Protein AF-A0A534ADI4-F1 (afdb_monomer_lite)

Structure (mmCIF, N/CA/C/O backbone):
data_AF-A0A534ADI4-F1
#
_entry.id   AF-A0A534ADI4-F1
#
loop_
_atom_site.group_PDB
_atom_site.id
_atom_site.type_symbol
_atom_site.label_atom_id
_atom_site.label_alt_id
_atom_site.label_comp_id
_atom_site.label_asym_id
_atom_site.label_entity_id
_atom_site.label_seq_id
_atom_site.pdbx_PDB_ins_code
_atom_site.Cartn_x
_atom_site.Cartn_y
_atom_site.Cartn_z
_atom_site.occupancy
_atom_site.B_iso_or_equiv
_atom_site.auth_seq_id
_atom_site.auth_comp_id
_atom_site.auth_asym_id
_atom_site.auth_atom_id
_atom_site.pdbx_PDB_model_num
ATOM 1 N N . MET A 1 1 ? 36.100 1.102 -9.308 1.00 55.00 1 MET A N 1
ATOM 2 C CA . MET A 1 1 ? 34.768 0.767 -8.754 1.00 55.00 1 MET A CA 1
ATOM 3 C C . MET A 1 1 ? 34.349 -0.577 -9.332 1.00 55.00 1 MET A C 1
ATOM 5 O O . MET A 1 1 ? 34.491 -0.755 -10.533 1.00 55.00 1 MET A O 1
ATOM 9 N N . HIS A 1 2 ? 33.957 -1.538 -8.489 1.00 55.28 2 HIS A N 1
ATOM 10 C CA . HIS A 1 2 ? 33.655 -2.916 -8.904 1.00 55.28 2 HIS A CA 1
ATOM 11 C C . HIS A 1 2 ? 32.542 -2.931 -9.976 1.00 55.28 2 HIS A C 1
ATOM 13 O O . HIS A 1 2 ? 31.502 -2.314 -9.740 1.00 55.28 2 HIS A O 1
ATOM 19 N N . PRO A 1 3 ? 32.697 -3.642 -11.110 1.00 66.69 3 PRO A N 1
ATOM 20 C CA . PRO A 1 3 ? 31.718 -3.662 -12.211 1.00 66.69 3 PRO A CA 1
ATOM 21 C C . PRO A 1 3 ? 30.308 -4.112 -11.784 1.00 66.69 3 PRO A C 1
ATOM 23 O O . PRO A 1 3 ? 29.324 -3.762 -12.426 1.00 66.69 3 PRO A O 1
ATOM 26 N N . GLN A 1 4 ? 30.196 -4.814 -10.654 1.00 68.38 4 GLN A N 1
ATOM 27 C CA . GLN A 1 4 ? 28.926 -5.232 -10.057 1.00 68.38 4 GLN A CA 1
ATOM 28 C C . GLN A 1 4 ? 28.083 -4.059 -9.527 1.00 68.38 4 GLN A C 1
ATOM 30 O O . GLN A 1 4 ? 26.862 -4.086 -9.639 1.00 68.38 4 GLN A O 1
ATOM 35 N N . VAL A 1 5 ? 28.712 -2.996 -9.011 1.00 73.06 5 VAL A N 1
ATOM 36 C CA . VAL A 1 5 ? 27.987 -1.827 -8.479 1.00 73.06 5 VAL A CA 1
ATOM 37 C C . VAL A 1 5 ? 27.304 -1.052 -9.607 1.00 73.06 5 VAL A C 1
ATOM 39 O O . VAL A 1 5 ? 26.170 -0.613 -9.454 1.00 73.06 5 VAL A O 1
ATOM 42 N N . MET A 1 6 ? 27.957 -0.938 -10.768 1.00 71.88 6 MET A N 1
ATOM 43 C CA . MET A 1 6 ? 27.394 -0.235 -11.925 1.00 71.88 6 MET A CA 1
ATOM 44 C C . MET A 1 6 ? 26.158 -0.957 -12.495 1.00 71.88 6 MET A C 1
ATOM 46 O O . MET A 1 6 ? 25.227 -0.304 -12.954 1.00 71.88 6 MET A O 1
ATOM 50 N N . HIS A 1 7 ? 26.113 -2.291 -12.399 1.00 73.12 7 HIS A N 1
ATOM 51 C CA . HIS A 1 7 ? 24.952 -3.097 -12.790 1.00 73.12 7 HIS A CA 1
ATOM 52 C C . HIS A 1 7 ? 23.781 -2.979 -11.797 1.00 73.12 7 HIS A C 1
ATOM 54 O O . HIS A 1 7 ? 22.626 -2.932 -12.202 1.00 73.12 7 HIS A O 1
ATOM 60 N N . SER A 1 8 ? 24.040 -2.886 -10.490 1.00 76.88 8 SER A N 1
ATOM 61 C CA . SER A 1 8 ? 22.960 -2.640 -9.518 1.00 76.88 8 SER A CA 1
ATOM 62 C C . SER A 1 8 ? 22.345 -1.245 -9.672 1.00 76.88 8 SER A C 1
ATOM 64 O O . SER A 1 8 ? 21.158 -1.052 -9.435 1.00 76.88 8 SER A O 1
ATOM 66 N N . LEU A 1 9 ? 23.142 -0.259 -10.090 1.00 80.62 9 LEU A N 1
ATOM 67 C CA . LEU A 1 9 ? 22.653 1.097 -10.338 1.00 80.62 9 LEU A CA 1
ATOM 68 C C . LEU A 1 9 ? 21.850 1.209 -11.643 1.00 80.62 9 LEU A C 1
ATOM 70 O O . LEU A 1 9 ? 20.979 2.071 -11.732 1.00 80.62 9 LEU A O 1
ATOM 74 N N . SER A 1 10 ? 22.076 0.334 -12.630 1.00 82.38 10 SER A N 1
ATOM 75 C CA . SER A 1 10 ? 21.275 0.325 -13.862 1.00 82.38 10 SER A CA 1
ATOM 76 C C . SER A 1 10 ? 19.871 -0.256 -13.666 1.00 82.38 10 SER A C 1
ATOM 78 O O . SER A 1 10 ? 18.967 0.087 -14.424 1.00 82.38 10 SER A O 1
ATOM 80 N N . THR A 1 11 ? 19.651 -1.079 -12.634 1.00 85.69 11 THR A N 1
ATOM 81 C CA . THR A 1 11 ? 18.321 -1.608 -12.275 1.00 85.69 11 THR A CA 1
ATOM 82 C C . THR A 1 11 ? 17.561 -0.724 -11.283 1.00 85.69 11 THR A C 1
ATOM 84 O O . THR A 1 11 ? 16.375 -0.958 -11.037 1.00 85.69 11 THR A O 1
ATOM 87 N N . LEU A 1 12 ? 18.198 0.329 -10.758 1.00 89.81 12 LEU A N 1
ATOM 88 C CA . LEU A 1 12 ? 17.588 1.286 -9.833 1.00 89.81 12 LEU A CA 1
ATOM 89 C C . LEU A 1 12 ? 16.277 1.906 -10.361 1.00 89.81 12 LEU A C 1
ATOM 91 O O . LEU A 1 12 ? 15.326 1.985 -9.582 1.00 89.81 12 LEU A O 1
ATOM 95 N N . PRO A 1 13 ? 16.152 2.301 -11.648 1.00 90.62 13 PRO A N 1
ATOM 96 C CA . PRO A 1 13 ? 14.887 2.816 -12.172 1.00 90.62 13 PRO A CA 1
ATOM 97 C C . PRO A 1 13 ? 13.747 1.797 -12.071 1.00 90.62 13 PRO A C 1
ATOM 99 O O . PRO A 1 13 ? 12.656 2.148 -11.630 1.00 90.62 13 PRO A O 1
ATOM 102 N N . ASN A 1 14 ? 14.008 0.524 -12.390 1.00 89.75 14 ASN A N 1
ATOM 103 C CA . ASN A 1 14 ? 13.004 -0.537 -12.279 1.00 89.75 14 ASN A CA 1
ATOM 104 C C . ASN A 1 14 ? 12.573 -0.735 -10.823 1.00 89.75 14 ASN A C 1
ATOM 106 O O . ASN A 1 14 ? 11.379 -0.826 -10.544 1.00 89.75 14 ASN A O 1
ATOM 110 N N . PHE A 1 15 ? 13.529 -0.744 -9.888 1.00 90.25 15 PHE A N 1
ATOM 111 C CA . PHE A 1 15 ? 13.220 -0.797 -8.460 1.00 90.25 15 PHE A CA 1
ATOM 112 C C . PHE A 1 15 ? 12.293 0.354 -8.042 1.00 90.25 15 PHE A C 1
ATOM 114 O O . PHE A 1 15 ? 11.277 0.112 -7.396 1.00 90.25 15 PHE A O 1
ATOM 121 N N . LEU A 1 16 ? 12.596 1.590 -8.454 1.00 94.50 16 LEU A N 1
ATOM 122 C CA . LEU A 1 16 ? 11.766 2.755 -8.139 1.00 94.50 16 LEU A CA 1
ATOM 123 C C . LEU A 1 16 ? 10.360 2.656 -8.742 1.00 94.50 16 LEU A C 1
ATOM 125 O O . LEU A 1 16 ? 9.401 3.067 -8.094 1.00 94.50 16 LEU A O 1
ATOM 129 N N . MET A 1 17 ? 10.212 2.085 -9.941 1.00 94.19 17 MET A N 1
ATOM 130 C CA . MET A 1 17 ? 8.900 1.867 -10.563 1.00 94.19 17 MET A CA 1
ATOM 131 C C . MET A 1 17 ? 8.054 0.857 -9.780 1.00 94.19 17 MET A C 1
ATOM 133 O O . MET A 1 17 ? 6.895 1.145 -9.475 1.00 94.19 17 MET A O 1
ATOM 137 N N . TYR A 1 18 ? 8.622 -0.293 -9.400 1.00 93.69 18 TYR A N 1
ATOM 138 C CA . TYR A 1 18 ? 7.915 -1.275 -8.568 1.00 93.69 18 TYR A CA 1
ATOM 139 C C . TYR A 1 18 ? 7.638 -0.743 -7.159 1.00 93.69 18 TYR A C 1
ATOM 141 O O . TYR A 1 18 ? 6.565 -0.984 -6.613 1.00 93.69 18 TYR A O 1
ATOM 149 N N . PHE A 1 19 ? 8.556 0.037 -6.587 1.00 94.88 19 PHE A N 1
ATOM 150 C CA . PHE A 1 19 ? 8.346 0.693 -5.300 1.00 94.88 19 PHE A CA 1
ATOM 151 C C . PHE A 1 19 ? 7.206 1.719 -5.364 1.00 94.88 19 PHE A C 1
ATOM 153 O O . PHE A 1 19 ? 6.324 1.714 -4.508 1.00 94.88 19 PHE A O 1
ATOM 160 N N . ALA A 1 20 ? 7.163 2.553 -6.407 1.00 96.50 20 ALA A N 1
ATOM 161 C CA . ALA A 1 20 ? 6.069 3.496 -6.629 1.00 96.50 20 ALA A CA 1
ATOM 162 C C . ALA A 1 20 ? 4.724 2.778 -6.830 1.00 96.50 20 ALA A C 1
ATOM 164 O O . ALA A 1 20 ? 3.715 3.203 -6.268 1.00 96.50 20 ALA A O 1
ATOM 165 N N . MET A 1 21 ? 4.712 1.663 -7.569 1.00 96.12 21 MET A N 1
ATOM 166 C CA . MET A 1 21 ? 3.532 0.807 -7.723 1.00 96.12 21 MET A CA 1
ATOM 167 C C . MET A 1 21 ? 3.060 0.257 -6.372 1.00 96.12 21 MET A C 1
ATOM 169 O O . MET A 1 21 ? 1.875 0.336 -6.050 1.00 96.12 21 MET A O 1
ATOM 173 N N . ALA A 1 22 ? 3.988 -0.246 -5.556 1.00 96.12 22 ALA A N 1
ATOM 174 C CA . ALA A 1 22 ? 3.684 -0.767 -4.230 1.00 96.12 22 ALA A CA 1
ATOM 175 C C . ALA A 1 22 ? 3.076 0.313 -3.323 1.00 96.12 22 ALA A C 1
ATOM 177 O O . ALA A 1 22 ? 2.075 0.061 -2.651 1.00 96.12 22 ALA A O 1
ATOM 178 N N . LEU A 1 23 ? 3.634 1.530 -3.341 1.00 96.81 23 LEU A N 1
ATOM 179 C CA . LEU A 1 23 ? 3.091 2.675 -2.609 1.00 96.81 23 LEU A CA 1
ATOM 180 C C . LEU A 1 23 ? 1.689 3.053 -3.095 1.00 96.81 23 LEU A C 1
ATOM 182 O O . LEU A 1 23 ? 0.806 3.276 -2.269 1.00 96.81 23 LEU A O 1
ATOM 186 N N . ALA A 1 24 ? 1.466 3.093 -4.411 1.00 97.50 24 ALA A N 1
ATOM 187 C CA . ALA A 1 24 ? 0.164 3.415 -4.988 1.00 97.50 24 ALA A CA 1
ATOM 188 C C . ALA A 1 24 ? -0.905 2.383 -4.593 1.00 97.50 24 ALA A C 1
ATOM 190 O O . ALA A 1 24 ? -1.982 2.760 -4.132 1.00 97.50 24 ALA A O 1
ATOM 191 N N . LEU A 1 25 ? -0.594 1.089 -4.704 1.00 97.00 25 LEU A N 1
ATOM 192 C CA . LEU A 1 25 ? -1.497 0.002 -4.319 1.00 97.00 25 LEU A CA 1
ATOM 193 C C . LEU A 1 25 ? -1.752 -0.041 -2.810 1.00 97.00 25 LEU A C 1
ATOM 195 O O . LEU A 1 25 ? -2.884 -0.257 -2.387 1.00 97.00 25 LEU A O 1
ATOM 199 N N . THR A 1 26 ? -0.731 0.224 -1.995 1.00 96.69 26 THR A N 1
ATOM 200 C CA . THR A 1 26 ? -0.880 0.330 -0.535 1.00 96.69 26 THR A CA 1
ATOM 201 C C . THR A 1 26 ? -1.745 1.525 -0.155 1.00 96.69 26 THR A C 1
ATOM 203 O O . THR A 1 26 ? -2.645 1.391 0.670 1.00 96.69 26 THR A O 1
ATOM 206 N N . GLY A 1 27 ? -1.540 2.680 -0.791 1.00 95.62 27 GLY A N 1
ATOM 207 C CA . GLY A 1 27 ? -2.397 3.850 -0.614 1.00 95.62 27 GLY A CA 1
ATOM 208 C C . GLY A 1 27 ? -3.844 3.570 -1.022 1.00 95.62 27 GLY A C 1
ATOM 209 O O . GLY A 1 27 ? -4.765 3.925 -0.290 1.00 95.62 27 GLY A O 1
ATOM 210 N N . LEU A 1 28 ? -4.051 2.869 -2.140 1.00 96.25 28 LEU A N 1
ATOM 211 C CA . LEU A 1 28 ? -5.378 2.447 -2.584 1.00 96.25 28 LEU A CA 1
ATOM 212 C C . LEU A 1 28 ? -6.039 1.502 -1.573 1.00 96.25 28 LEU A C 1
ATOM 214 O O . LEU A 1 28 ? -7.196 1.715 -1.217 1.00 96.25 28 LEU A O 1
ATOM 218 N N . PHE A 1 29 ? -5.305 0.507 -1.067 1.00 94.88 29 PHE A N 1
ATOM 219 C CA . PHE A 1 29 ? -5.788 -0.380 -0.010 1.00 94.88 29 PHE A CA 1
ATOM 220 C C . PHE A 1 29 ? -6.193 0.408 1.237 1.00 94.88 29 PHE A C 1
ATOM 222 O O . PHE A 1 29 ? -7.276 0.178 1.762 1.00 94.88 29 PHE A O 1
ATOM 229 N N . LEU A 1 30 ? -5.380 1.373 1.677 1.00 92.25 30 LEU A N 1
ATOM 230 C CA . LEU A 1 30 ? -5.701 2.221 2.827 1.00 92.25 30 LEU A CA 1
ATOM 231 C C . LEU A 1 30 ? -6.981 3.032 2.613 1.00 92.25 30 LEU A C 1
ATOM 233 O O . LEU A 1 30 ? -7.810 3.101 3.517 1.00 92.25 30 LEU A O 1
ATOM 237 N N . VAL A 1 31 ? -7.171 3.617 1.426 1.00 91.94 31 VAL A N 1
ATOM 238 C CA . VAL A 1 31 ? -8.407 4.340 1.093 1.00 91.94 31 VAL A CA 1
ATOM 239 C C . VAL A 1 31 ? -9.606 3.399 1.153 1.00 91.94 31 VAL A C 1
ATOM 241 O O . VAL A 1 31 ? -10.582 3.713 1.827 1.00 91.94 31 VAL A O 1
ATOM 244 N N . VAL A 1 32 ? -9.525 2.230 0.510 1.00 91.69 32 VAL A N 1
ATOM 245 C CA . VAL A 1 32 ? -10.601 1.224 0.517 1.00 91.69 32 VAL A CA 1
ATOM 246 C C . VAL A 1 32 ? -10.897 0.746 1.939 1.00 91.69 32 VAL A C 1
ATOM 248 O O . VAL A 1 32 ? -12.055 0.683 2.344 1.00 91.69 32 VAL A O 1
ATOM 251 N N . TYR A 1 33 ? -9.858 0.465 2.720 1.00 87.56 33 TYR A N 1
ATOM 252 C CA . TYR A 1 33 ? -9.956 0.035 4.109 1.00 87.56 33 TYR A CA 1
ATOM 253 C C . TYR A 1 33 ? -10.657 1.081 4.987 1.00 87.56 33 TYR A C 1
ATOM 255 O O . TYR A 1 33 ? -11.596 0.750 5.713 1.00 87.56 33 TYR A O 1
ATOM 263 N N . LEU A 1 34 ? -10.256 2.352 4.882 1.00 85.81 34 LEU A N 1
ATOM 264 C CA . LEU A 1 34 ? -10.881 3.455 5.617 1.00 85.81 34 LEU A CA 1
ATOM 265 C C . LEU A 1 34 ? -12.332 3.692 5.182 1.00 85.81 34 LEU A C 1
ATOM 267 O O . LEU A 1 34 ? -13.139 4.124 5.994 1.00 85.81 34 LEU A O 1
ATOM 271 N N . TRP A 1 35 ? -12.681 3.390 3.930 1.00 85.56 35 TRP A N 1
ATOM 272 C CA . TRP A 1 35 ? -14.047 3.534 3.420 1.00 85.56 35 TRP A CA 1
ATOM 273 C C . TRP A 1 35 ? -14.981 2.403 3.873 1.00 85.56 35 TRP A C 1
ATOM 275 O O . TRP A 1 35 ? -16.152 2.637 4.161 1.00 85.56 35 TRP A O 1
ATOM 285 N N . ILE A 1 36 ? -14.465 1.172 3.959 1.00 81.62 36 ILE A N 1
ATOM 286 C CA . ILE A 1 36 ? -15.210 0.001 4.456 1.00 81.62 36 ILE A CA 1
ATOM 287 C C . ILE A 1 36 ? -15.415 0.080 5.976 1.00 81.62 36 ILE A C 1
ATOM 289 O O . ILE A 1 36 ? -16.374 -0.483 6.518 1.00 81.62 36 ILE A O 1
ATOM 293 N N . THR A 1 37 ? -14.513 0.756 6.683 1.00 76.19 37 THR A N 1
ATOM 294 C CA . THR A 1 37 ? -14.548 0.832 8.140 1.00 76.19 37 THR A CA 1
ATOM 295 C C . THR A 1 37 ? -15.426 2.008 8.594 1.00 76.19 37 THR A C 1
ATOM 297 O O . THR A 1 37 ? -15.095 3.156 8.331 1.00 76.19 37 THR A O 1
ATOM 300 N N . PRO A 1 38 ? -16.554 1.769 9.292 1.00 61.00 38 PRO A N 1
ATOM 301 C CA . PRO A 1 38 ? -17.524 2.807 9.655 1.00 61.00 38 PRO A CA 1
ATOM 302 C C . PRO A 1 38 ? -17.116 3.634 10.880 1.00 61.00 38 PRO A C 1
ATOM 304 O O . PRO A 1 38 ? -17.849 4.529 11.293 1.00 61.00 38 PRO A O 1
ATOM 307 N N . HIS A 1 39 ? -15.995 3.307 11.518 1.00 60.59 39 HIS A N 1
ATOM 308 C CA . HIS A 1 39 ? -15.394 4.142 12.547 1.00 60.59 39 HIS A CA 1
ATOM 309 C C . HIS A 1 39 ? -14.220 4.876 11.928 1.00 60.59 39 HIS A C 1
ATOM 311 O O . HIS A 1 39 ? -13.457 4.273 11.175 1.00 60.59 39 HIS A O 1
ATOM 317 N N . ASP A 1 40 ? -14.052 6.149 12.283 1.00 65.69 40 ASP A N 1
ATOM 318 C CA . ASP A 1 40 ? -12.837 6.894 11.982 1.00 65.69 40 ASP A CA 1
ATOM 319 C C . ASP A 1 40 ? -11.674 6.250 12.758 1.00 65.69 40 ASP A C 1
ATOM 321 O O . ASP A 1 40 ? -11.236 6.760 13.789 1.00 65.69 40 ASP A O 1
ATOM 325 N N . GLU A 1 41 ? -11.164 5.103 12.307 1.00 68.00 41 GLU A N 1
ATOM 326 C CA . GLU A 1 41 ? -10.025 4.435 12.940 1.00 68.00 41 GLU A CA 1
ATOM 327 C C . GLU A 1 41 ? -8.840 5.389 13.015 1.00 68.00 41 GLU A C 1
ATOM 329 O O . GLU A 1 41 ? -8.154 5.444 14.027 1.00 68.00 41 GLU A O 1
ATOM 334 N N . LEU A 1 42 ? -8.678 6.248 12.006 1.00 67.00 42 LEU A N 1
ATOM 335 C CA . LEU A 1 42 ? -7.672 7.303 12.012 1.00 67.00 42 LEU A CA 1
ATOM 336 C C . LEU A 1 42 ? -7.867 8.308 13.161 1.00 67.00 42 LEU A C 1
ATOM 338 O O . LEU A 1 42 ? -6.891 8.837 13.690 1.00 67.00 42 LEU A O 1
ATOM 342 N N . LYS A 1 43 ? -9.112 8.574 13.566 1.00 71.00 43 LYS A N 1
ATOM 343 C CA . LYS A 1 43 ? -9.437 9.412 14.726 1.00 71.00 43 LYS A CA 1
ATOM 344 C C . LYS A 1 43 ? -9.203 8.654 16.031 1.00 71.00 43 LYS A C 1
ATOM 346 O O . LYS A 1 43 ? -8.578 9.209 16.922 1.00 71.00 43 LYS A O 1
ATOM 351 N N . LEU A 1 44 ? -9.591 7.382 16.114 1.00 71.88 44 LEU A N 1
ATOM 352 C CA . LEU A 1 44 ? -9.331 6.524 17.280 1.00 71.88 44 LEU A CA 1
ATOM 353 C C . LEU A 1 44 ? -7.824 6.327 17.530 1.00 71.88 44 LEU A C 1
ATOM 355 O O . LEU A 1 44 ? -7.371 6.374 18.672 1.00 71.88 44 LEU A O 1
ATOM 359 N N . VAL A 1 45 ? -7.032 6.182 16.465 1.00 72.69 45 VAL A N 1
ATOM 360 C CA . VAL A 1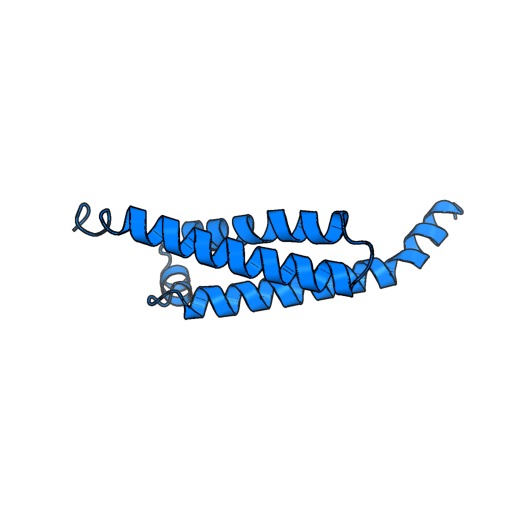 45 ? -5.563 6.153 16.522 1.00 72.69 45 VAL A CA 1
ATOM 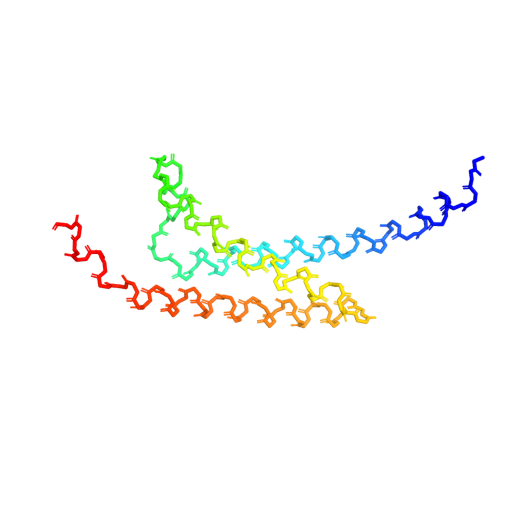361 C C . VAL A 1 45 ? -5.018 7.491 17.030 1.00 72.69 45 VAL A C 1
ATOM 363 O O . VAL A 1 45 ? -4.149 7.507 17.899 1.00 72.69 45 VAL A O 1
ATOM 366 N N . ARG A 1 46 ? -5.561 8.623 16.557 1.00 73.00 46 ARG A N 1
ATOM 367 C CA . ARG A 1 46 ? -5.213 9.963 17.075 1.00 73.00 46 ARG A CA 1
ATOM 368 C C . ARG A 1 46 ? -5.639 10.174 18.532 1.00 73.00 46 ARG A C 1
ATOM 370 O O . ARG A 1 46 ? -5.002 10.946 19.239 1.00 73.00 46 ARG A O 1
ATOM 377 N N . GLU A 1 47 ? -6.666 9.468 18.989 1.00 81.12 47 GLU A N 1
ATOM 378 C CA . GLU A 1 47 ? -7.141 9.445 20.378 1.00 81.12 47 GLU A CA 1
ATOM 379 C C . GLU A 1 47 ? -6.373 8.436 21.264 1.00 81.12 47 GLU A C 1
ATOM 381 O O . GLU A 1 47 ? -6.813 8.132 22.372 1.00 81.12 47 GLU A O 1
ATOM 386 N N . ASN A 1 48 ? -5.214 7.928 20.812 1.00 71.88 48 ASN A N 1
ATOM 387 C CA . ASN A 1 48 ? -4.363 6.961 21.529 1.00 71.88 48 ASN A CA 1
ATOM 388 C C . ASN A 1 48 ? -5.080 5.653 21.918 1.00 71.88 48 ASN A C 1
ATOM 390 O O . ASN A 1 48 ? -4.750 5.010 22.915 1.00 71.88 48 ASN A O 1
ATOM 394 N N . LYS A 1 49 ? -6.059 5.211 21.122 1.00 80.19 49 LYS A N 1
ATOM 395 C CA . LYS A 1 49 ? -6.634 3.873 21.282 1.00 80.19 49 LYS A CA 1
ATOM 396 C C . LYS A 1 49 ? -5.696 2.843 20.655 1.00 80.19 49 LYS A C 1
ATOM 398 O O . LYS A 1 49 ? -5.745 2.598 19.451 1.00 80.19 49 LYS A O 1
ATOM 403 N N . GLU A 1 50 ? -4.873 2.209 21.487 1.00 80.56 50 GLU A N 1
ATOM 404 C CA . GLU A 1 50 ? -3.88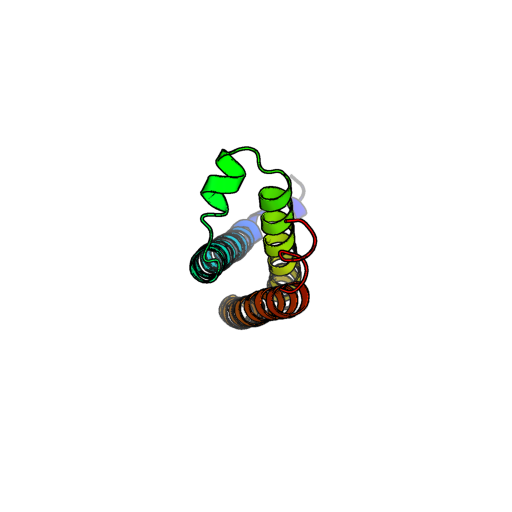9 1.198 21.064 1.00 80.56 50 GLU A CA 1
ATOM 405 C C . GLU A 1 50 ? -4.515 0.074 20.224 1.00 80.56 50 GLU A C 1
ATOM 407 O O . GLU A 1 50 ? -3.958 -0.320 19.203 1.00 80.56 50 GLU A O 1
ATOM 412 N N . ALA A 1 51 ? -5.720 -0.380 20.584 1.00 81.25 51 ALA A N 1
ATOM 413 C CA . ALA A 1 51 ? -6.435 -1.421 19.846 1.00 81.25 51 ALA A CA 1
ATOM 414 C C . ALA A 1 51 ? -6.713 -1.046 18.376 1.00 81.25 51 ALA A C 1
ATOM 416 O O . ALA A 1 51 ? -6.572 -1.890 17.492 1.00 81.25 51 ALA A O 1
ATOM 417 N N . ALA A 1 52 ? -7.055 0.219 18.100 1.00 80.00 52 ALA A N 1
ATOM 418 C CA . ALA A 1 52 ? -7.289 0.694 16.735 1.00 80.00 52 ALA A CA 1
ATOM 419 C C . ALA A 1 52 ? -5.981 0.733 15.929 1.00 80.00 52 ALA A C 1
ATOM 421 O O . ALA A 1 52 ? -5.955 0.309 14.777 1.00 80.00 52 ALA A O 1
ATOM 422 N N . ALA A 1 53 ? -4.878 1.163 16.552 1.00 83.69 53 ALA A N 1
ATOM 423 C CA . ALA A 1 53 ? -3.563 1.180 15.909 1.00 83.69 53 ALA A CA 1
ATOM 424 C C . ALA A 1 53 ? -3.065 -0.236 15.583 1.00 83.69 53 ALA A C 1
ATOM 426 O O . ALA A 1 53 ? -2.561 -0.477 14.487 1.00 83.69 53 ALA A O 1
ATOM 427 N N . ILE A 1 54 ? -3.249 -1.185 16.505 1.00 86.38 54 ILE A N 1
ATOM 428 C CA . ILE A 1 54 ? -2.879 -2.591 16.301 1.00 86.38 54 ILE A CA 1
ATOM 429 C C . ILE A 1 54 ? -3.713 -3.210 15.172 1.00 86.38 54 ILE A C 1
ATOM 431 O O . ILE A 1 54 ? -3.142 -3.855 14.294 1.00 86.38 54 ILE A O 1
ATOM 435 N N . SER A 1 55 ? -5.032 -2.982 15.157 1.00 84.69 55 SER A N 1
ATOM 436 C CA . SER A 1 55 ? -5.919 -3.459 14.083 1.00 84.69 55 SER A CA 1
ATOM 437 C C . SER A 1 55 ? -5.497 -2.909 12.718 1.00 84.69 55 SER A C 1
ATOM 439 O O . SER A 1 55 ? -5.307 -3.673 11.771 1.00 84.69 55 SER A O 1
ATOM 441 N N . PHE A 1 56 ? -5.248 -1.599 12.644 1.00 85.81 56 PHE A N 1
ATOM 442 C CA . PHE A 1 56 ? -4.810 -0.923 11.427 1.00 85.81 56 PHE A CA 1
ATOM 443 C C . PHE A 1 56 ? -3.477 -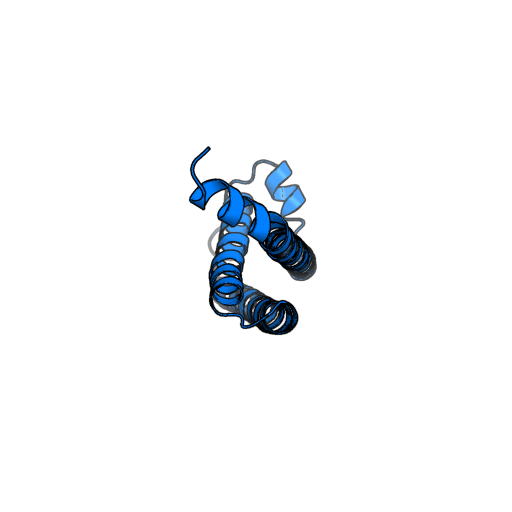1.476 10.900 1.00 85.81 56 PHE A C 1
ATOM 445 O O . PHE A 1 56 ? -3.366 -1.835 9.726 1.00 85.81 56 PHE A O 1
ATOM 452 N N . CYS A 1 57 ? -2.472 -1.611 11.771 1.00 90.12 57 CYS A N 1
ATOM 453 C CA . CYS A 1 57 ? -1.188 -2.214 11.414 1.00 90.12 57 CYS A CA 1
ATOM 454 C C . CYS A 1 57 ? -1.345 -3.674 10.973 1.00 90.12 57 CYS A C 1
ATOM 456 O O . CYS A 1 57 ? -0.709 -4.087 10.006 1.00 90.12 57 CYS A O 1
ATOM 458 N N . GLY A 1 58 ? -2.205 -4.450 11.639 1.00 91.19 58 GLY A N 1
ATOM 459 C CA . GLY A 1 58 ? -2.498 -5.833 11.262 1.00 91.19 58 GLY A CA 1
ATOM 460 C C . GLY A 1 58 ? -3.112 -5.940 9.865 1.00 91.19 58 GLY A C 1
ATOM 461 O O . GLY A 1 58 ? -2.652 -6.741 9.049 1.00 91.19 58 GLY A O 1
ATOM 462 N N . ALA A 1 59 ? -4.093 -5.090 9.553 1.00 91.06 59 ALA A N 1
ATOM 463 C CA . ALA A 1 59 ? -4.711 -5.032 8.231 1.00 91.06 59 ALA A CA 1
ATOM 464 C C . ALA A 1 59 ? -3.701 -4.644 7.141 1.00 91.06 59 ALA A C 1
ATOM 466 O O . ALA A 1 59 ? -3.680 -5.265 6.074 1.00 91.06 59 ALA A O 1
ATOM 467 N N . LEU A 1 60 ? -2.834 -3.667 7.432 1.00 93.25 60 LEU A N 1
ATOM 468 C CA . LEU A 1 60 ? -1.775 -3.219 6.530 1.00 93.25 60 LEU A CA 1
ATOM 469 C C . LEU A 1 60 ? -0.733 -4.317 6.275 1.00 93.25 60 LEU A C 1
ATOM 471 O O . LEU A 1 60 ? -0.398 -4.585 5.123 1.00 93.25 60 LEU A O 1
ATOM 475 N N . LEU A 1 61 ? -0.255 -4.993 7.322 1.00 95.31 61 LEU A N 1
ATOM 476 C CA . LEU A 1 61 ? 0.684 -6.111 7.185 1.00 95.31 61 LEU A CA 1
ATOM 477 C C . LEU A 1 61 ? 0.079 -7.262 6.377 1.00 95.31 61 LEU A C 1
ATOM 479 O O . LEU A 1 61 ? 0.756 -7.824 5.516 1.00 95.31 61 LEU A O 1
ATOM 483 N N . GLY A 1 62 ? -1.202 -7.569 6.595 1.00 94.19 62 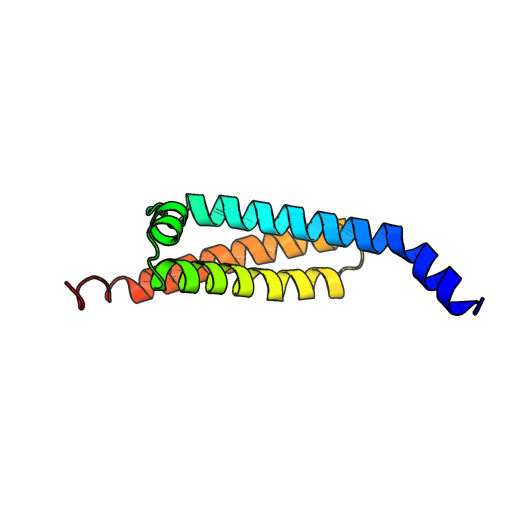GLY A N 1
ATOM 484 C CA . GLY A 1 62 ? -1.905 -8.586 5.818 1.00 94.19 62 GLY A CA 1
ATOM 485 C C . GLY A 1 62 ? -2.021 -8.247 4.327 1.00 94.19 62 GLY A C 1
ATOM 486 O O . GLY A 1 62 ? -2.058 -9.161 3.514 1.00 94.19 62 GLY A O 1
ATOM 487 N N . PHE A 1 63 ? -2.007 -6.963 3.948 1.00 96.06 63 PHE A N 1
ATOM 488 C CA . PHE A 1 63 ? -1.945 -6.543 2.543 1.00 96.06 63 PHE A CA 1
ATOM 489 C C . PHE A 1 63 ? -0.518 -6.561 1.971 1.00 96.06 63 PHE A C 1
ATOM 491 O O . PHE A 1 63 ? -0.300 -6.991 0.838 1.00 96.06 63 PHE A O 1
ATOM 498 N N . ILE A 1 64 ? 0.468 -6.099 2.746 1.00 95.88 64 ILE A N 1
ATOM 499 C CA . ILE A 1 64 ? 1.854 -5.960 2.277 1.00 95.88 64 ILE A CA 1
ATOM 500 C C . ILE A 1 64 ? 2.459 -7.318 1.910 1.00 95.88 64 ILE A C 1
ATOM 502 O O . ILE A 1 64 ? 3.192 -7.401 0.929 1.00 95.88 64 ILE A O 1
ATOM 506 N N . LEU A 1 65 ? 2.151 -8.379 2.660 1.00 96.00 65 LEU A N 1
ATOM 507 C CA . LEU A 1 65 ? 2.674 -9.722 2.388 1.00 96.00 65 LEU A CA 1
ATOM 508 C C . LEU A 1 65 ? 2.301 -10.245 0.984 1.00 96.00 65 LEU A C 1
ATOM 510 O O . LEU A 1 65 ? 3.216 -10.517 0.205 1.00 96.00 65 LEU A O 1
ATOM 514 N N . PRO A 1 66 ? 1.013 -10.348 0.602 1.00 95.75 66 PRO A N 1
ATOM 515 C CA . PRO A 1 66 ? 0.639 -10.788 -0.738 1.00 95.75 66 PRO A CA 1
ATOM 516 C C . PRO A 1 66 ? 1.062 -9.793 -1.825 1.00 95.75 66 PRO A C 1
ATOM 518 O O . PRO A 1 66 ? 1.423 -10.226 -2.916 1.00 95.75 66 PRO A O 1
ATOM 521 N N . LEU A 1 67 ? 1.092 -8.483 -1.546 1.00 96.38 67 LEU A N 1
ATOM 522 C CA . LEU A 1 67 ? 1.622 -7.500 -2.497 1.00 96.38 67 LEU A CA 1
ATOM 523 C C . LEU A 1 67 ? 3.119 -7.721 -2.771 1.00 96.38 67 LEU A C 1
ATOM 525 O O . LEU A 1 67 ? 3.549 -7.667 -3.921 1.00 96.38 67 LEU A O 1
ATOM 529 N N . ALA A 1 68 ? 3.914 -8.005 -1.738 1.00 95.88 68 ALA A N 1
ATOM 530 C CA . ALA A 1 68 ? 5.328 -8.329 -1.891 1.00 95.88 68 ALA A CA 1
ATOM 531 C C . ALA A 1 68 ? 5.521 -9.613 -2.710 1.00 95.88 68 ALA A C 1
ATOM 533 O O . ALA A 1 68 ? 6.384 -9.653 -3.587 1.00 95.88 68 ALA A O 1
ATOM 534 N N . THR A 1 69 ? 4.689 -10.635 -2.477 1.00 95.44 69 THR A N 1
ATOM 535 C CA . THR A 1 69 ? 4.678 -11.853 -3.299 1.00 95.44 69 THR A CA 1
ATOM 536 C C . THR A 1 69 ? 4.312 -11.550 -4.750 1.00 95.44 69 THR A C 1
ATOM 538 O O . THR A 1 69 ? 4.999 -12.034 -5.646 1.00 95.44 69 THR A O 1
ATOM 541 N N . ALA A 1 70 ? 3.301 -10.709 -4.991 1.00 95.62 70 ALA A N 1
ATOM 542 C CA . ALA A 1 70 ? 2.915 -10.290 -6.335 1.00 95.62 70 ALA A CA 1
ATOM 543 C C . ALA A 1 70 ? 4.091 -9.619 -7.053 1.00 95.62 70 ALA A C 1
ATOM 545 O O . ALA A 1 70 ? 4.462 -10.054 -8.136 1.00 95.62 70 ALA A O 1
ATOM 546 N N . ILE A 1 71 ? 4.752 -8.641 -6.425 1.00 94.81 71 ILE A N 1
ATOM 547 C CA . ILE A 1 71 ? 5.926 -7.961 -6.999 1.00 94.81 71 ILE A CA 1
ATOM 548 C C . ILE A 1 71 ? 7.056 -8.953 -7.305 1.00 94.81 71 ILE A C 1
ATOM 550 O O . ILE A 1 71 ? 7.660 -8.881 -8.371 1.00 94.81 71 ILE A O 1
ATOM 554 N N . ALA A 1 72 ? 7.342 -9.879 -6.386 1.00 94.25 72 ALA A N 1
ATOM 555 C CA . ALA A 1 72 ? 8.444 -10.830 -6.527 1.00 94.25 72 ALA A CA 1
ATOM 556 C C . ALA A 1 72 ? 8.213 -11.890 -7.617 1.00 94.25 72 ALA A C 1
ATOM 558 O O . ALA A 1 72 ? 9.185 -12.417 -8.155 1.00 94.25 72 ALA A O 1
ATOM 559 N N . GLN A 1 73 ? 6.954 -12.224 -7.913 1.00 94.12 73 GLN A N 1
ATOM 560 C CA . GLN A 1 73 ? 6.590 -13.248 -8.897 1.00 94.12 73 GLN A CA 1
ATOM 561 C C . GLN A 1 73 ? 6.087 -12.679 -10.226 1.00 94.12 73 GLN A C 1
ATOM 563 O O . GLN A 1 73 ? 5.736 -13.456 -11.105 1.00 94.12 73 GLN A O 1
ATOM 568 N N . SER A 1 74 ? 6.042 -11.356 -10.377 1.00 92.25 74 SER A N 1
ATOM 569 C CA . SER A 1 74 ? 5.509 -10.735 -11.587 1.00 92.25 74 SER A CA 1
ATOM 570 C C . SER A 1 74 ? 6.503 -10.735 -12.739 1.00 92.25 74 SER A C 1
ATOM 572 O O . SER A 1 74 ? 7.654 -10.321 -12.578 1.00 92.25 74 SER A O 1
ATOM 574 N N . ASP A 1 75 ? 6.008 -11.044 -13.936 1.00 89.06 75 ASP A N 1
ATOM 575 C CA . ASP A 1 75 ? 6.787 -10.942 -15.179 1.00 89.06 75 ASP A CA 1
ATOM 576 C C . ASP A 1 75 ? 6.884 -9.490 -15.701 1.00 89.06 75 ASP A C 1
ATOM 578 O O . ASP A 1 75 ? 7.646 -9.183 -16.622 1.00 89.06 75 ASP A O 1
ATOM 582 N N . GLY A 1 76 ? 6.124 -8.560 -15.111 1.00 92.12 76 GLY A N 1
ATOM 583 C CA . GLY A 1 76 ? 6.132 -7.143 -15.470 1.00 92.12 76 GLY A CA 1
ATOM 584 C C . GLY A 1 76 ? 5.214 -6.276 -14.604 1.00 92.12 76 GLY A C 1
ATOM 585 O O . GLY A 1 76 ? 4.472 -6.763 -13.754 1.00 92.12 76 GLY A O 1
ATOM 586 N N . MET A 1 77 ? 5.210 -4.961 -14.856 1.00 92.38 77 MET A N 1
ATOM 587 C CA . MET A 1 77 ? 4.393 -4.009 -14.082 1.00 92.38 77 MET A CA 1
ATOM 588 C C . MET A 1 77 ? 2.885 -4.251 -14.197 1.00 92.38 77 MET A C 1
ATOM 590 O O . MET A 1 77 ? 2.168 -4.039 -13.224 1.00 92.38 77 MET A O 1
ATOM 594 N N . LEU A 1 78 ? 2.393 -4.657 -15.372 1.00 94.31 78 LEU A N 1
ATOM 595 C CA . LEU A 1 78 ? 0.965 -4.929 -15.569 1.00 94.31 78 LEU A CA 1
ATOM 596 C C . LEU A 1 78 ? 0.521 -6.177 -14.806 1.00 94.31 78 LEU A C 1
ATOM 598 O O . LEU A 1 78 ? -0.527 -6.154 -14.170 1.00 94.31 78 LEU A O 1
ATOM 602 N N . ASP A 1 79 ? 1.336 -7.228 -14.829 1.00 94.12 79 ASP A N 1
ATOM 603 C CA . ASP A 1 79 ? 1.088 -8.455 -14.073 1.00 94.12 79 ASP A CA 1
ATOM 604 C C . ASP A 1 79 ? 1.085 -8.172 -12.559 1.00 94.12 79 ASP A C 1
ATOM 606 O O . ASP A 1 79 ? 0.131 -8.502 -11.853 1.00 94.12 79 ASP A O 1
ATOM 610 N N . CYS A 1 80 ? 2.060 -7.383 -12.092 1.00 95.12 80 CYS A N 1
ATOM 611 C CA . CYS A 1 80 ? 2.117 -6.899 -10.712 1.00 95.12 80 CYS A CA 1
ATOM 612 C C . CYS A 1 80 ? 0.891 -6.075 -10.320 1.00 95.12 80 CYS A C 1
ATOM 614 O O . CYS A 1 80 ? 0.394 -6.209 -9.201 1.00 95.12 80 CYS A O 1
ATOM 616 N N . LEU A 1 81 ? 0.404 -5.212 -11.214 1.00 96.12 81 LEU A N 1
ATOM 617 C CA . LEU A 1 81 ? -0.783 -4.404 -10.958 1.00 96.12 81 LEU A CA 1
ATOM 618 C C . LEU A 1 81 ? -2.024 -5.292 -10.810 1.00 96.12 81 LEU A C 1
ATOM 620 O O . LEU A 1 81 ? -2.791 -5.105 -9.869 1.00 96.12 81 LEU A O 1
ATOM 624 N N . VAL A 1 82 ? -2.207 -6.271 -11.699 1.00 97.00 82 VAL A N 1
ATOM 625 C CA . VAL A 1 82 ? -3.342 -7.204 -11.645 1.00 97.00 82 VAL A CA 1
ATOM 626 C C . VAL A 1 82 ? -3.308 -8.015 -10.353 1.00 97.00 82 VAL A C 1
ATOM 628 O O . VAL A 1 82 ? -4.284 -7.998 -9.601 1.00 97.00 82 VAL A O 1
ATOM 631 N N . TRP A 1 83 ? -2.184 -8.661 -10.043 1.00 97.19 83 TRP A N 1
ATOM 632 C CA . TRP A 1 83 ? -2.054 -9.447 -8.814 1.00 97.19 83 TRP A CA 1
ATOM 633 C C . TRP A 1 83 ? -2.139 -8.592 -7.552 1.00 97.19 83 TRP A C 1
ATOM 635 O O . TRP A 1 83 ? -2.734 -9.018 -6.564 1.00 97.19 83 TRP A O 1
ATOM 645 N N . GLY A 1 84 ? -1.626 -7.363 -7.590 1.00 96.69 84 GLY A N 1
ATOM 646 C CA . GLY A 1 84 ? -1.765 -6.397 -6.506 1.00 96.69 84 GLY A CA 1
ATOM 647 C C . GLY A 1 84 ? -3.219 -5.991 -6.248 1.00 96.69 84 GLY A C 1
ATOM 648 O O . GLY A 1 84 ? -3.641 -5.911 -5.094 1.00 96.69 84 GLY A O 1
ATOM 649 N N . LEU A 1 85 ? -4.018 -5.797 -7.302 1.00 97.06 85 LEU A N 1
ATOM 650 C CA . LEU A 1 85 ? -5.457 -5.544 -7.179 1.00 97.06 85 LEU A CA 1
ATOM 651 C C . LEU A 1 85 ? -6.216 -6.778 -6.676 1.00 97.06 85 LEU A C 1
ATOM 653 O O . LEU A 1 85 ? -7.112 -6.642 -5.843 1.00 97.06 85 LEU A O 1
ATOM 657 N N . VAL A 1 86 ? -5.844 -7.982 -7.118 1.00 97.12 86 VAL A N 1
ATOM 658 C CA . VAL A 1 86 ? -6.412 -9.234 -6.589 1.00 97.12 86 VAL A CA 1
ATOM 659 C C . VAL A 1 86 ? -6.109 -9.372 -5.096 1.00 97.12 86 VAL A C 1
ATOM 661 O O . VAL A 1 86 ? -7.021 -9.631 -4.310 1.00 97.12 86 VAL A O 1
ATOM 664 N N . ALA A 1 87 ? -4.861 -9.132 -4.686 1.00 96.62 87 ALA A N 1
ATOM 665 C CA . ALA A 1 87 ? -4.462 -9.125 -3.282 1.00 96.62 87 ALA A CA 1
ATOM 666 C C . ALA A 1 87 ? -5.265 -8.100 -2.471 1.00 96.62 87 ALA A C 1
ATOM 668 O O . ALA A 1 87 ? -5.702 -8.412 -1.366 1.00 96.62 87 ALA A O 1
ATOM 669 N N . LEU A 1 88 ? -5.521 -6.913 -3.035 1.00 96.12 88 LEU A N 1
ATOM 670 C CA . LEU A 1 88 ? -6.330 -5.874 -2.397 1.00 96.12 88 LEU A CA 1
ATOM 671 C C . LEU A 1 88 ? -7.748 -6.381 -2.136 1.00 96.12 88 LEU A C 1
ATOM 673 O O . LEU A 1 88 ? -8.223 -6.308 -1.005 1.00 96.12 88 LEU A O 1
ATOM 677 N N . VAL A 1 89 ? -8.400 -6.947 -3.155 1.00 96.12 89 VAL A N 1
ATOM 678 C CA . VAL A 1 89 ? -9.763 -7.481 -3.032 1.00 96.12 89 VAL A CA 1
ATOM 679 C C . VAL A 1 89 ? -9.819 -8.603 -1.997 1.00 96.12 89 VAL A C 1
ATOM 681 O O . VAL A 1 89 ? -10.647 -8.556 -1.088 1.00 96.12 89 VAL A O 1
ATOM 684 N N . ILE A 1 90 ? -8.924 -9.591 -2.094 1.00 95.81 90 ILE A N 1
ATOM 685 C CA . ILE A 1 90 ? -8.889 -10.733 -1.171 1.00 95.81 90 ILE A CA 1
ATOM 686 C C . ILE A 1 90 ? -8.641 -10.261 0.263 1.00 95.81 90 ILE A C 1
ATOM 688 O O . ILE A 1 90 ? -9.321 -10.718 1.185 1.00 95.81 90 ILE A O 1
ATOM 692 N N . GLN A 1 91 ? -7.716 -9.324 0.462 1.00 95.06 91 GLN A N 1
ATOM 693 C CA . GLN A 1 91 ? -7.399 -8.799 1.784 1.00 95.06 91 GLN A CA 1
ATOM 694 C C . GLN A 1 91 ? -8.571 -8.013 2.382 1.00 95.06 91 GLN A C 1
ATOM 696 O O . GLN A 1 91 ? -8.916 -8.223 3.546 1.00 95.06 91 GLN A O 1
ATOM 701 N N . SER A 1 92 ? -9.231 -7.152 1.601 1.00 92.94 92 SER A N 1
ATOM 702 C CA . SER A 1 92 ? -10.423 -6.423 2.054 1.00 92.94 92 SER A CA 1
ATOM 703 C C . SER A 1 92 ? -11.572 -7.369 2.420 1.00 92.94 92 SER A C 1
ATOM 705 O O . SER A 1 92 ? -12.215 -7.179 3.454 1.00 92.94 92 SER A O 1
ATOM 707 N N . LEU A 1 93 ? -11.804 -8.417 1.623 1.00 93.38 93 LEU A N 1
ATOM 708 C CA . LEU A 1 93 ? -12.812 -9.440 1.920 1.00 93.38 93 LEU A CA 1
ATOM 709 C C . LEU A 1 93 ? -12.461 -10.247 3.172 1.00 93.38 93 LEU A C 1
ATOM 711 O O . LEU A 1 93 ? -13.338 -10.519 3.988 1.00 93.38 93 LEU A O 1
ATOM 715 N N . THR A 1 94 ? -11.187 -10.595 3.351 1.00 92.31 94 THR A N 1
ATOM 716 C CA . THR A 1 94 ? -10.706 -11.322 4.533 1.00 92.31 94 THR A CA 1
ATOM 717 C C . THR A 1 94 ? -10.915 -10.493 5.795 1.00 92.31 94 THR A C 1
ATOM 719 O O . THR A 1 94 ? -11.462 -10.998 6.773 1.00 92.31 94 THR A O 1
ATOM 722 N N . PHE A 1 95 ? -10.564 -9.204 5.761 1.00 87.75 95 PHE A N 1
ATOM 723 C CA . PHE A 1 95 ? -10.827 -8.283 6.866 1.00 87.75 95 PHE A CA 1
ATOM 724 C C . PHE A 1 95 ? -12.323 -8.198 7.192 1.00 87.75 95 PHE A C 1
ATOM 726 O O . PHE A 1 95 ? -12.710 -8.318 8.355 1.00 87.75 95 PHE A O 1
ATOM 733 N N . LEU A 1 96 ? -13.176 -8.058 6.172 1.00 87.06 96 LEU A N 1
ATOM 734 C CA . LEU A 1 96 ? -14.624 -8.015 6.363 1.00 87.06 96 LEU A CA 1
ATOM 735 C C . LEU A 1 96 ? -15.160 -9.324 6.960 1.00 87.06 96 LEU A C 1
ATOM 737 O O . LEU A 1 96 ? -15.977 -9.281 7.876 1.00 87.06 96 LEU A O 1
ATOM 741 N N . ALA A 1 97 ? -14.682 -10.475 6.485 1.00 89.50 97 ALA A N 1
ATOM 742 C CA . ALA A 1 97 ? -15.065 -11.780 7.009 1.00 89.50 97 ALA A CA 1
ATOM 743 C C . ALA A 1 97 ? -14.665 -11.926 8.482 1.00 89.50 97 ALA A C 1
ATOM 745 O O . ALA A 1 97 ? -15.517 -12.232 9.315 1.00 89.50 97 ALA A O 1
ATOM 746 N N . VAL A 1 98 ? -13.404 -11.639 8.828 1.00 87.56 98 VAL A N 1
ATOM 747 C CA . VAL A 1 98 ? -12.915 -11.664 10.218 1.00 87.56 98 VAL A CA 1
ATOM 748 C C . VAL A 1 98 ? -13.760 -10.752 11.098 1.00 87.56 98 VAL A C 1
ATOM 750 O O . VAL A 1 98 ? -14.197 -11.164 12.170 1.00 87.56 98 VAL A O 1
ATOM 753 N N . ARG A 1 99 ? -14.061 -9.542 10.622 1.00 79.88 99 ARG A N 1
ATOM 754 C CA . ARG A 1 99 ? -14.899 -8.584 11.339 1.00 79.88 99 ARG A CA 1
ATOM 755 C C . ARG A 1 99 ? -16.332 -9.079 11.538 1.00 79.88 99 ARG A C 1
ATOM 757 O O . ARG A 1 99 ? -16.875 -8.880 12.619 1.00 79.88 99 ARG A O 1
ATOM 764 N N . LEU A 1 100 ? -16.937 -9.728 10.541 1.00 82.06 100 LEU A N 1
ATOM 765 C CA . LEU A 1 100 ? -18.266 -10.337 10.668 1.00 82.06 100 LEU A CA 1
ATOM 766 C C . LEU A 1 100 ? -18.262 -11.472 11.702 1.00 82.06 100 LEU A C 1
ATOM 768 O O . LEU A 1 100 ? -19.143 -11.512 12.556 1.00 82.06 100 LEU A O 1
ATOM 772 N N . PHE A 1 101 ? -17.244 -12.339 11.692 1.00 82.50 101 PHE A N 1
ATOM 773 C CA . PHE A 1 101 ? -17.098 -13.404 12.693 1.00 82.50 101 PHE A CA 1
ATOM 774 C C . PHE A 1 101 ? -16.820 -12.862 14.105 1.00 82.50 101 PHE A C 1
ATOM 776 O O . PHE A 1 101 ? -17.340 -13.394 15.085 1.00 82.50 101 PHE A O 1
ATOM 783 N N . MET A 1 102 ? -16.037 -11.787 14.229 1.00 71.94 102 MET A N 1
ATOM 784 C CA . MET A 1 102 ? -15.743 -11.113 15.502 1.00 71.94 102 MET A CA 1
ATOM 785 C C . MET A 1 102 ? -16.826 -10.122 15.948 1.00 71.94 102 MET A C 1
ATOM 787 O O . MET A 1 102 ? -16.748 -9.615 17.066 1.00 71.94 102 MET A O 1
ATOM 791 N N . GLY A 1 103 ? -17.864 -9.883 15.140 1.00 56.06 103 GLY A N 1
ATOM 792 C CA . GLY A 1 103 ? -18.983 -8.985 15.448 1.00 56.06 103 GLY A CA 1
ATOM 793 C C . GLY A 1 103 ? -19.749 -9.322 16.735 1.00 56.06 103 GLY A C 1
ATOM 794 O O . GLY A 1 103 ? -20.486 -8.482 17.232 1.00 56.06 103 GLY A O 1
ATOM 795 N N . HIS A 1 104 ? -19.515 -10.496 17.330 1.00 52.28 104 HIS A N 1
ATOM 796 C CA . HIS A 1 104 ? -20.058 -10.900 18.633 1.00 52.28 104 HIS A CA 1
ATOM 797 C C . HIS A 1 104 ? -19.156 -10.558 19.837 1.00 52.28 104 HIS A C 1
ATOM 799 O O . HIS A 1 104 ? -19.505 -10.880 20.974 1.00 52.28 104 HIS A O 1
ATOM 805 N N . LEU A 1 105 ? -17.989 -9.931 19.638 1.00 53.50 105 LEU A N 1
ATOM 806 C CA . LEU A 1 1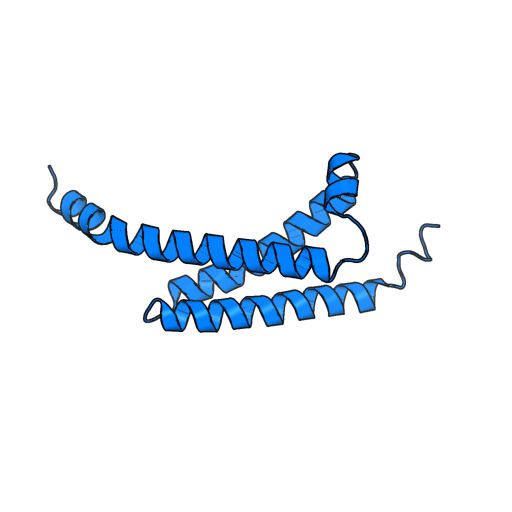05 ? -17.116 -9.541 20.752 1.00 53.50 105 LEU A CA 1
ATOM 807 C C . LEU A 1 105 ? -17.471 -8.165 21.321 1.00 53.50 105 LEU A C 1
ATOM 809 O O . LEU A 1 105 ? -17.359 -7.981 22.525 1.00 53.50 105 LEU A O 1
ATOM 813 N N . SER A 1 106 ? -17.957 -7.225 20.499 1.00 50.62 106 SER A N 1
ATOM 814 C CA . SER A 1 106 ? -18.359 -5.888 20.975 1.00 50.62 106 SER A CA 1
ATOM 815 C C . SER A 1 106 ? -19.510 -5.935 21.987 1.00 50.62 106 SER A C 1
ATOM 817 O O . SER A 1 106 ? -19.623 -5.038 22.812 1.00 50.62 106 SER A O 1
ATOM 819 N N . GLU A 1 107 ? -20.333 -6.985 21.951 1.00 49.66 107 GLU A N 1
ATOM 820 C CA . GLU A 1 107 ? -21.409 -7.234 22.921 1.00 49.66 107 GLU A CA 1
ATOM 821 C C . GLU A 1 107 ? -20.904 -7.840 24.243 1.00 49.66 107 GLU A C 1
ATOM 823 O O . GLU A 1 107 ? -21.621 -7.838 25.235 1.00 49.66 107 GLU A O 1
ATOM 828 N N . ARG A 1 108 ? -19.672 -8.368 24.282 1.00 50.38 108 ARG A N 1
ATOM 829 C CA . ARG A 1 108 ? -19.104 -9.057 25.456 1.00 50.38 108 ARG A CA 1
ATOM 830 C C . ARG A 1 108 ? -18.217 -8.186 26.345 1.00 50.38 108 ARG A C 1
ATOM 832 O O . ARG A 1 108 ? -17.771 -8.668 27.383 1.00 50.38 108 ARG A O 1
ATOM 839 N N . ILE A 1 109 ? -17.926 -6.956 25.931 1.00 54.34 109 ILE A N 1
ATOM 840 C CA . ILE A 1 109 ? -17.039 -6.026 26.654 1.00 54.34 109 ILE A CA 1
ATOM 841 C C . ILE A 1 109 ? -17.761 -4.707 27.002 1.00 54.34 109 ILE A C 1
ATOM 843 O O . ILE A 1 109 ? -17.116 -3.771 27.469 1.00 54.34 109 ILE A O 1
ATOM 847 N N . ALA A 1 110 ? -19.076 -4.624 26.767 1.00 43.75 110 ALA A N 1
ATOM 848 C CA . ALA A 1 110 ? -19.932 -3.510 27.180 1.00 43.75 110 ALA A CA 1
ATOM 849 C C . ALA A 1 110 ? -20.696 -3.852 28.466 1.00 43.75 110 ALA A C 1
ATOM 851 O O . ALA A 1 110 ? -21.106 -5.028 28.606 1.00 43.75 110 ALA A O 1
#

Foldseek 3Di:
DPPVVVVVVVCVVVVVLLVVLLVVLLVVLVVVLCVVDPDNLVVCVVVVVVVSVVLVVVLSVQLSVQLVVQSVPDPDDVSSNVSSVVSSVVSSVVSVVVCVVCVVVVVVPD

pLDDT: mean 84.38, std 13.84, range [43.75, 97.5]

Radius of gyration: 18.07 Å; chains: 1; bounding box: 56×23×43 Å

Secondary structure (DSSP, 8-state):
--HHHHHHHHSHHHHHHHHHHHHHHHHHHHHHHHHH-SS-HHHHHHTT-HHHHHHHHHHHHHHHHHHHHHHHH-SSHHHHHHHHHHHHHHHHHHHHHHHHHHTTTTTS--

Sequence (110 aa):
MHPQVMHSLSTLPNFLMYFAMALALTGLFLVVYLWITPHDELKLVRENKEAAAISFCGALLGFILPLATAIAQSDGMLDCLVWGLVALVIQSLTFLAVRLFMGHLSERIA